Protein AF-A0A8T7CYP4-F1 (afdb_monomer_lite)

pLDDT: mean 80.21, std 16.95, range [40.69, 95.44]

Secondary structure (DSSP, 8-state):
---SSSGGGTTTTTS---------PPPPHHHHHHHHHHHHHHHH-HHHHHHHHHHHHHSPPPPPPPHHHHHHHHHSEEEEEEETTEEEEEEE---SS-S-PPP------TT---

Structure (mmCIF, N/CA/C/O backbone):
data_AF-A0A8T7CYP4-F1
#
_entry.id   AF-A0A8T7CYP4-F1
#
loop_
_atom_site.group_PDB
_atom_site.id
_atom_site.type_symbol
_atom_site.label_atom_id
_atom_site.label_alt_id
_atom_site.label_comp_id
_atom_site.label_asym_id
_atom_site.label_entity_id
_atom_site.label_seq_id
_atom_site.pdbx_PDB_ins_code
_atom_site.Cartn_x
_atom_site.Cartn_y
_atom_site.Cartn_z
_atom_site.occupancy
_atom_site.B_iso_or_equiv
_atom_site.auth_seq_id
_atom_site.auth_comp_id
_atom_site.auth_asym_id
_atom_site.auth_atom_id
_atom_site.pdbx_PDB_model_num
ATOM 1 N N . MET A 1 1 ? 17.017 -45.589 -26.716 1.00 44.66 1 MET A N 1
ATOM 2 C CA . MET A 1 1 ? 16.107 -46.061 -25.652 1.00 44.66 1 MET A CA 1
ATOM 3 C C . MET A 1 1 ? 16.180 -45.099 -24.471 1.00 44.66 1 MET A C 1
ATOM 5 O O . MET A 1 1 ? 17.183 -45.138 -23.767 1.00 44.66 1 MET A O 1
ATOM 9 N N . PRO A 1 2 ? 15.202 -44.195 -24.292 1.00 46.22 2 PRO A N 1
ATOM 10 C CA . PRO A 1 2 ? 15.156 -43.256 -23.178 1.00 46.22 2 PRO A CA 1
ATOM 11 C C . PRO A 1 2 ? 13.937 -43.558 -22.290 1.00 46.22 2 PRO A C 1
ATOM 13 O O . PRO A 1 2 ? 12.880 -42.976 -22.486 1.00 46.22 2 PRO A O 1
ATOM 16 N N . GLU A 1 3 ? 14.056 -44.494 -21.351 1.00 53.72 3 GLU A N 1
ATOM 17 C CA . GLU A 1 3 ? 12.934 -44.843 -20.452 1.00 53.72 3 GLU A CA 1
ATOM 18 C C . GLU A 1 3 ? 13.267 -44.689 -18.964 1.00 53.72 3 GLU A C 1
ATOM 20 O O . GLU A 1 3 ? 12.394 -44.819 -18.124 1.00 53.72 3 GLU A O 1
ATOM 25 N N . LYS A 1 4 ? 14.516 -44.354 -18.607 1.00 51.38 4 LYS A N 1
ATOM 26 C CA . LYS A 1 4 ? 14.969 -44.379 -17.203 1.00 51.38 4 LYS A CA 1
ATOM 27 C C . LYS A 1 4 ? 15.096 -43.013 -16.521 1.00 51.38 4 LYS A C 1
ATOM 29 O O . LYS A 1 4 ? 15.511 -42.941 -15.371 1.00 51.38 4 LYS A O 1
ATOM 34 N N . SER A 1 5 ? 14.777 -41.929 -17.224 1.00 49.78 5 SER A N 1
ATOM 35 C CA . SER A 1 5 ? 14.905 -40.550 -16.726 1.00 49.78 5 SER A CA 1
ATOM 36 C C . SER A 1 5 ? 13.586 -39.936 -16.242 1.00 49.78 5 SER A C 1
ATOM 38 O O . SER A 1 5 ? 13.626 -38.922 -15.552 1.00 49.78 5 SER A O 1
ATOM 40 N N . ALA A 1 6 ? 12.437 -40.542 -16.561 1.00 50.62 6 ALA A N 1
ATOM 41 C CA . ALA A 1 6 ? 11.126 -40.088 -16.086 1.00 50.62 6 ALA A CA 1
ATOM 42 C C . ALA A 1 6 ? 10.822 -40.573 -14.656 1.00 50.62 6 ALA A C 1
ATOM 44 O O . ALA A 1 6 ? 10.265 -39.821 -13.859 1.00 50.62 6 ALA A O 1
ATOM 45 N N . ASP A 1 7 ? 11.280 -41.775 -14.298 1.00 45.62 7 ASP A N 1
ATOM 46 C CA . ASP A 1 7 ? 11.003 -42.376 -12.987 1.00 45.62 7 ASP A CA 1
ATOM 47 C C . ASP A 1 7 ? 11.775 -41.696 -11.840 1.00 45.62 7 ASP A C 1
ATOM 49 O O . ASP A 1 7 ? 11.266 -41.575 -10.729 1.00 45.62 7 ASP A O 1
ATOM 53 N N . LEU A 1 8 ? 12.956 -41.128 -12.118 1.00 44.75 8 LEU A N 1
ATOM 54 C CA . LEU A 1 8 ? 13.766 -40.401 -11.125 1.00 44.75 8 LEU A CA 1
ATOM 55 C C . LEU A 1 8 ? 13.204 -39.017 -10.747 1.00 44.75 8 LEU A C 1
ATOM 57 O O . LEU A 1 8 ? 13.645 -38.415 -9.765 1.00 44.75 8 LEU A O 1
ATOM 61 N N . LEU A 1 9 ? 12.238 -38.494 -11.508 1.00 45.22 9 LEU A N 1
ATOM 62 C CA . LEU A 1 9 ? 11.592 -37.207 -11.224 1.00 45.22 9 LEU A CA 1
ATOM 63 C C . LEU A 1 9 ? 10.266 -37.353 -10.465 1.00 45.22 9 LEU A C 1
ATOM 65 O O . LEU A 1 9 ? 9.754 -36.354 -9.963 1.00 45.22 9 LEU A O 1
ATOM 69 N N . LEU A 1 10 ? 9.737 -38.574 -10.329 1.00 46.19 10 LEU A N 1
ATOM 70 C CA . LEU A 1 10 ? 8.522 -38.846 -9.553 1.00 46.19 10 LEU A CA 1
ATOM 71 C C . LEU A 1 10 ? 8.813 -39.302 -8.114 1.00 46.19 10 LEU A C 1
ATOM 73 O O . LEU A 1 10 ? 7.957 -39.141 -7.251 1.00 46.19 10 LEU A O 1
ATOM 77 N N . GLU A 1 11 ? 10.028 -39.773 -7.826 1.00 40.91 11 GLU A N 1
ATOM 78 C CA . GLU A 1 11 ? 10.433 -40.249 -6.491 1.00 40.91 11 GLU A CA 1
ATOM 79 C C . GLU A 1 11 ? 10.812 -39.113 -5.513 1.00 40.91 11 GLU A C 1
ATOM 81 O O . GLU A 1 11 ? 10.918 -39.318 -4.308 1.00 40.91 11 GLU A O 1
ATOM 86 N N . ASN A 1 12 ? 10.959 -37.875 -6.001 1.00 41.50 12 ASN A N 1
ATOM 87 C CA . ASN A 1 12 ? 11.379 -36.726 -5.185 1.00 41.50 12 ASN A CA 1
ATOM 88 C C . ASN A 1 12 ? 10.222 -35.833 -4.688 1.00 41.50 12 ASN A C 1
ATOM 90 O O . ASN A 1 12 ? 10.470 -34.814 -4.040 1.00 41.50 12 ASN A O 1
ATOM 94 N N . ASN A 1 13 ? 8.963 -36.199 -4.957 1.00 43.03 13 ASN A N 1
ATOM 95 C CA . ASN A 1 13 ? 7.787 -35.400 -4.577 1.00 43.03 13 ASN A CA 1
ATOM 96 C C . ASN A 1 13 ? 7.262 -35.650 -3.149 1.00 43.03 13 ASN A C 1
ATOM 98 O O . ASN A 1 13 ? 6.343 -34.955 -2.719 1.00 43.03 13 ASN A O 1
ATOM 102 N N . ASP A 1 14 ? 7.883 -36.555 -2.386 1.00 47.25 14 ASP A N 1
ATOM 103 C CA . ASP A 1 14 ? 7.493 -36.871 -1.000 1.00 47.25 14 ASP A CA 1
ATOM 104 C C . ASP A 1 14 ? 8.369 -36.196 0.074 1.00 47.25 14 ASP A C 1
ATOM 106 O O . ASP A 1 14 ? 8.245 -36.465 1.273 1.00 47.25 14 ASP A O 1
ATOM 110 N N . LEU A 1 15 ? 9.222 -35.239 -0.308 1.00 47.53 15 LEU A N 1
ATOM 111 C CA . LEU A 1 15 ? 9.950 -34.409 0.653 1.00 47.53 15 LEU A CA 1
ATOM 112 C C . LEU A 1 15 ? 9.095 -33.237 1.151 1.00 47.53 15 LEU A C 1
ATOM 114 O O . LEU A 1 15 ? 9.268 -32.078 0.784 1.00 47.53 15 LEU A O 1
ATOM 118 N N . GLY A 1 16 ? 8.246 -33.555 2.125 1.00 40.69 16 GLY A N 1
ATOM 119 C CA . GLY A 1 16 ? 8.090 -32.675 3.275 1.00 40.69 16 GLY A CA 1
ATOM 120 C C . GLY A 1 16 ? 6.925 -31.699 3.208 1.00 40.69 16 GLY A C 1
ATOM 121 O O . GLY A 1 16 ? 7.110 -30.480 3.236 1.00 40.69 16 GLY A O 1
ATOM 122 N N . LEU A 1 17 ? 5.717 -32.229 3.403 1.00 49.19 17 LEU A N 1
ATOM 123 C CA . LEU A 1 17 ? 4.719 -31.554 4.236 1.00 49.19 17 LEU A CA 1
ATOM 124 C C . LEU A 1 17 ? 5.241 -31.484 5.685 1.00 49.19 17 LEU A C 1
ATOM 126 O O . LEU A 1 17 ? 4.677 -32.067 6.609 1.00 49.19 17 LEU A O 1
ATOM 130 N N . ILE A 1 18 ? 6.348 -30.763 5.899 1.00 55.59 18 ILE A N 1
ATOM 131 C CA . ILE A 1 18 ? 6.778 -30.323 7.219 1.00 55.59 18 ILE A CA 1
ATOM 132 C C . ILE A 1 18 ? 5.687 -29.364 7.663 1.00 55.59 18 ILE A C 1
ATOM 134 O O . ILE A 1 18 ? 5.677 -28.184 7.295 1.00 55.59 18 ILE A O 1
ATOM 138 N N . GLY A 1 19 ? 4.730 -29.893 8.425 1.00 52.59 19 GLY A N 1
ATOM 139 C CA . GLY A 1 19 ? 3.775 -29.106 9.175 1.00 52.59 19 GLY A CA 1
ATOM 140 C C . GLY A 1 19 ? 4.572 -28.076 9.956 1.00 52.59 19 GLY A C 1
ATOM 141 O O . GLY A 1 19 ? 5.206 -28.396 10.960 1.00 52.59 19 GLY A O 1
ATOM 142 N N . ARG A 1 20 ? 4.615 -26.838 9.446 1.00 62.09 20 ARG A N 1
ATOM 143 C CA . ARG A 1 20 ? 5.270 -25.727 10.126 1.00 62.09 20 ARG A CA 1
ATOM 144 C C . ARG A 1 20 ? 4.550 -25.596 11.455 1.00 62.09 20 ARG A C 1
ATOM 146 O O . ARG A 1 20 ? 3.461 -25.026 11.503 1.00 62.09 20 ARG A O 1
ATOM 153 N N . ASN A 1 21 ? 5.149 -26.122 12.519 1.00 60.38 21 ASN A N 1
ATOM 154 C CA . ASN A 1 21 ? 4.718 -25.867 13.879 1.00 60.38 21 ASN A CA 1
ATOM 155 C C . ASN A 1 21 ? 4.939 -24.369 14.121 1.00 60.38 21 ASN A C 1
ATOM 157 O O . ASN A 1 21 ? 6.021 -23.922 14.507 1.00 60.38 21 ASN A O 1
ATOM 161 N N . ARG A 1 22 ? 3.942 -23.560 13.743 1.00 64.81 22 ARG A N 1
ATOM 162 C CA . ARG A 1 22 ? 3.971 -22.111 13.900 1.00 64.81 22 ARG A CA 1
ATOM 163 C C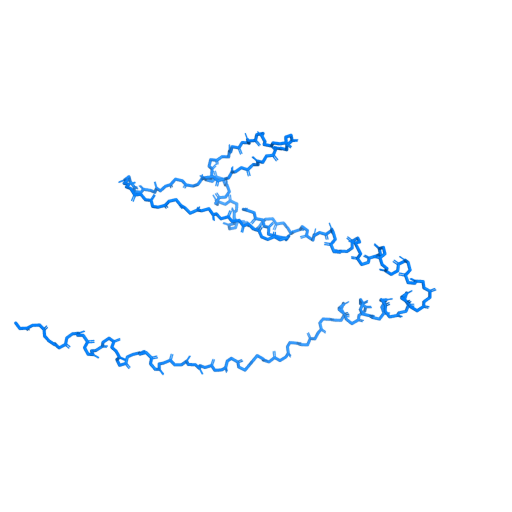 . ARG A 1 22 ? 3.887 -21.852 15.398 1.00 64.81 22 ARG A C 1
ATOM 165 O O . ARG A 1 22 ? 2.790 -21.752 15.942 1.00 64.81 22 ARG A O 1
ATOM 172 N N . LYS A 1 23 ? 5.043 -21.750 16.067 1.00 63.81 23 LYS A N 1
ATOM 173 C CA . LYS A 1 23 ? 5.131 -21.235 17.440 1.00 63.81 23 LYS A CA 1
ATOM 174 C C . LYS A 1 23 ? 4.261 -19.979 17.514 1.00 63.81 23 LYS A C 1
ATOM 176 O O . LYS A 1 23 ? 4.476 -19.047 16.733 1.00 63.81 23 LYS A O 1
ATOM 181 N N . LYS A 1 24 ? 3.256 -19.976 18.399 1.00 65.19 24 LYS A N 1
ATOM 182 C CA . LYS A 1 24 ? 2.387 -18.811 18.609 1.00 65.19 24 LYS A CA 1
ATOM 183 C C . LYS A 1 24 ? 3.288 -17.652 19.022 1.00 65.19 24 LYS A C 1
ATOM 185 O O . LYS A 1 24 ? 3.854 -17.666 20.111 1.00 65.19 24 LYS A O 1
ATOM 190 N N . ARG A 1 25 ? 3.486 -16.692 18.117 1.00 75.19 25 ARG A N 1
ATOM 191 C CA . ARG A 1 25 ? 4.253 -15.485 18.427 1.00 75.19 25 ARG A CA 1
ATOM 192 C C . ARG A 1 25 ? 3.493 -14.756 19.536 1.00 75.19 25 ARG A C 1
ATOM 194 O O . ARG A 1 25 ? 2.276 -14.612 19.394 1.00 75.19 25 ARG A O 1
ATOM 201 N N . PRO A 1 26 ? 4.154 -14.355 20.635 1.00 73.62 26 PRO A N 1
ATOM 202 C CA . PRO A 1 26 ? 3.478 -13.603 21.678 1.00 73.62 26 PRO A CA 1
ATOM 203 C C . PRO A 1 26 ? 2.863 -12.359 21.043 1.00 73.62 26 PRO A C 1
ATOM 205 O O . PRO A 1 26 ? 3.520 -11.665 20.264 1.00 73.62 26 PRO A O 1
ATOM 208 N N . GLU A 1 27 ? 1.585 -12.117 21.327 1.00 76.06 27 GLU A N 1
ATOM 209 C CA . GLU A 1 27 ? 0.911 -10.942 20.792 1.00 76.06 27 GLU A CA 1
ATOM 210 C C . GLU A 1 27 ? 1.619 -9.683 21.305 1.00 76.06 27 GLU A C 1
ATOM 212 O O . GLU A 1 27 ? 1.772 -9.532 22.525 1.00 76.06 27 GLU A O 1
ATOM 217 N N . PRO A 1 28 ? 2.040 -8.775 20.406 1.00 88.44 28 PRO A N 1
ATOM 218 C CA . PRO A 1 28 ? 2.602 -7.495 20.797 1.00 88.44 28 PRO A CA 1
ATOM 219 C C . PRO A 1 28 ? 1.686 -6.788 21.794 1.00 88.44 28 PRO A C 1
ATOM 221 O O . PRO A 1 28 ? 0.473 -6.718 21.589 1.00 88.44 28 PRO A O 1
ATOM 224 N N . PHE A 1 29 ? 2.265 -6.215 22.850 1.00 92.06 29 PHE A N 1
ATOM 225 C CA . PHE A 1 29 ? 1.528 -5.461 23.871 1.00 92.06 29 PHE A CA 1
ATOM 226 C C . PHE A 1 29 ? 0.577 -4.414 23.259 1.00 92.06 29 PHE A C 1
ATOM 228 O O . PHE A 1 29 ? -0.555 -4.255 23.711 1.00 92.06 29 PHE A O 1
ATOM 235 N N . MET A 1 30 ? 1.001 -3.785 22.159 1.00 90.50 30 MET A N 1
ATOM 236 C CA . MET A 1 30 ? 0.208 -2.821 21.392 1.00 90.50 30 MET A CA 1
ATOM 237 C C . MET A 1 30 ? -1.137 -3.380 20.903 1.00 90.50 30 MET A C 1
ATOM 239 O O . MET A 1 30 ? -2.136 -2.668 20.945 1.00 90.50 30 MET A O 1
ATOM 243 N N . LEU A 1 31 ? -1.199 -4.648 20.477 1.00 91.25 31 LEU A N 1
ATOM 244 C CA . LEU A 1 31 ? -2.455 -5.264 20.029 1.00 91.25 31 LEU A CA 1
ATOM 245 C C . LEU A 1 31 ? -3.413 -5.488 21.199 1.00 91.25 31 LEU A C 1
ATOM 247 O O . LEU A 1 31 ? -4.610 -5.240 21.069 1.00 91.25 31 LEU A O 1
ATOM 251 N N . LYS A 1 32 ? -2.890 -5.889 22.363 1.00 92.75 32 LYS A N 1
ATOM 252 C CA . LYS A 1 32 ? -3.697 -6.041 23.581 1.00 92.75 32 LYS A CA 1
ATOM 253 C C . LYS A 1 32 ? -4.259 -4.700 24.046 1.00 92.75 32 LYS A C 1
ATOM 255 O O . LYS A 1 32 ? -5.437 -4.622 24.391 1.00 92.75 32 LYS A O 1
ATOM 260 N N . ALA A 1 33 ? -3.441 -3.647 24.014 1.00 94.00 33 ALA A N 1
ATOM 261 C CA . ALA A 1 33 ? -3.885 -2.291 24.321 1.00 94.00 33 ALA A CA 1
ATOM 262 C C . ALA A 1 33 ? -4.997 -1.847 23.358 1.00 94.00 33 ALA A C 1
ATOM 264 O O . ALA A 1 33 ? -6.064 -1.446 23.815 1.00 94.00 33 ALA A O 1
ATOM 265 N N . LEU A 1 34 ? -4.8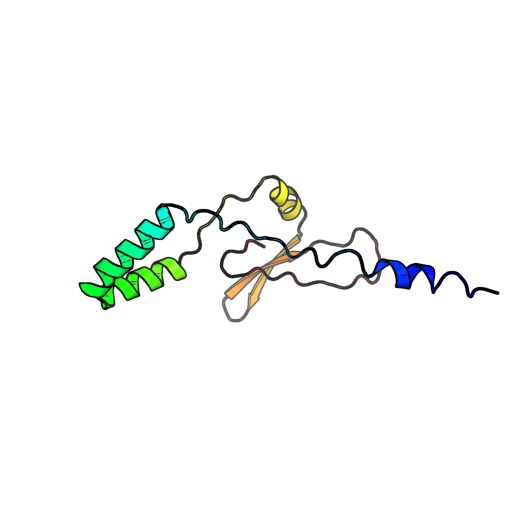00 -2.030 22.047 1.00 93.50 34 LEU A N 1
ATOM 266 C CA . LEU A 1 34 ? -5.795 -1.708 21.021 1.00 93.50 34 LEU A CA 1
ATOM 267 C C . LEU A 1 34 ? -7.135 -2.413 21.278 1.00 93.50 34 LEU A C 1
ATOM 269 O O . LEU A 1 34 ? -8.187 -1.773 21.274 1.00 93.50 34 LEU A O 1
ATOM 273 N N . GLN A 1 35 ? -7.105 -3.720 21.558 1.00 93.19 35 GLN A N 1
ATOM 274 C CA . GLN A 1 35 ? -8.307 -4.494 21.877 1.00 93.19 35 GLN A CA 1
ATOM 275 C C . GLN A 1 35 ? -9.024 -3.945 23.118 1.00 93.19 35 GLN A C 1
ATOM 277 O O . GLN A 1 35 ? -10.244 -3.782 23.098 1.00 93.19 35 GLN A O 1
ATOM 282 N N . LYS A 1 36 ? -8.287 -3.623 24.191 1.00 94.88 36 LYS A N 1
ATOM 283 C CA . LYS A 1 36 ? -8.868 -3.050 25.415 1.00 94.88 36 LYS A CA 1
ATOM 284 C C . LYS A 1 36 ? -9.478 -1.674 25.173 1.00 94.88 36 LYS A C 1
ATOM 286 O O . LYS A 1 36 ? -10.568 -1.410 25.677 1.00 94.88 36 LYS A O 1
ATOM 291 N N . THR A 1 37 ? -8.836 -0.839 24.359 1.00 93.50 37 THR A N 1
ATOM 292 C CA . THR A 1 37 ? -9.387 0.456 23.952 1.00 93.50 37 THR A CA 1
ATOM 293 C C . THR A 1 37 ? -10.720 0.280 23.232 1.00 93.50 37 THR A C 1
ATOM 295 O O . THR A 1 37 ? -11.699 0.902 23.633 1.00 93.50 37 THR A O 1
ATOM 298 N N . PHE A 1 38 ? -10.811 -0.604 22.234 1.00 95.25 38 PHE A N 1
ATOM 299 C CA . PHE A 1 38 ? -12.077 -0.840 21.532 1.00 95.25 38 PHE A CA 1
ATOM 300 C C . PHE A 1 38 ? -13.153 -1.471 22.426 1.00 95.25 38 PHE A C 1
ATOM 302 O O . PHE A 1 38 ? -14.321 -1.113 22.296 1.00 95.25 38 PHE A O 1
ATOM 309 N N . GLN A 1 39 ? -12.786 -2.343 23.372 1.00 93.62 39 GLN A N 1
ATOM 310 C CA . GLN A 1 39 ? -13.729 -2.889 24.358 1.00 93.62 39 GLN A CA 1
ATOM 311 C C . GLN A 1 39 ? -14.310 -1.799 25.268 1.00 93.62 39 GLN A C 1
ATOM 313 O O . GLN A 1 39 ? -15.507 -1.812 25.547 1.00 93.62 39 GLN A O 1
ATOM 318 N N . LEU A 1 40 ? -13.482 -0.861 25.735 1.00 95.44 40 LEU A N 1
ATOM 319 C CA . LEU A 1 40 ? -13.927 0.219 26.614 1.00 95.44 40 LEU A CA 1
ATOM 320 C C . LEU A 1 40 ? -14.730 1.273 25.841 1.00 95.44 40 LEU A C 1
ATOM 322 O O . LEU A 1 40 ? -15.852 1.598 26.221 1.00 95.44 40 LEU A O 1
ATOM 326 N N . VAL A 1 41 ? -14.188 1.762 24.724 1.00 93.44 41 VAL A N 1
ATOM 327 C CA . VAL A 1 41 ? -14.834 2.794 23.902 1.00 93.44 41 VAL A CA 1
ATOM 328 C C . VAL A 1 41 ? -16.123 2.265 23.285 1.00 93.44 41 VAL A C 1
ATOM 330 O O . VAL A 1 41 ? -17.122 2.969 23.310 1.00 93.44 41 VAL A O 1
ATOM 333 N N . GLY A 1 42 ? -16.149 1.018 22.809 1.00 94.25 42 GLY A N 1
ATOM 334 C CA . GLY A 1 42 ? -17.354 0.406 22.248 1.00 94.25 42 GLY A CA 1
ATOM 335 C C . GLY A 1 42 ? -18.491 0.257 23.260 1.00 94.25 42 GLY A C 1
ATOM 336 O O . GLY A 1 42 ? -19.650 0.361 22.875 1.00 94.25 42 GLY A O 1
ATOM 337 N N . ARG A 1 43 ? -18.178 0.075 24.553 1.00 93.44 43 ARG A N 1
ATOM 338 C CA . ARG A 1 43 ? -19.184 0.033 25.629 1.00 93.44 43 ARG A CA 1
ATOM 339 C C . ARG A 1 43 ? -19.734 1.412 25.988 1.00 93.44 43 ARG A C 1
ATOM 341 O O . ARG A 1 43 ? -20.906 1.513 26.318 1.00 93.44 43 ARG A O 1
ATOM 348 N N . ILE A 1 44 ? -18.900 2.451 25.938 1.00 95.19 44 ILE A N 1
ATOM 349 C CA . ILE A 1 44 ? -19.301 3.824 26.288 1.00 95.19 44 ILE A CA 1
ATOM 350 C C . ILE A 1 44 ? -20.004 4.505 25.107 1.00 95.19 44 ILE A C 1
ATOM 352 O O . ILE A 1 44 ? -21.019 5.172 25.275 1.00 95.19 44 ILE A O 1
ATOM 356 N N . SER A 1 45 ? -19.453 4.357 23.903 1.00 95.44 45 SER A N 1
ATOM 357 C CA . SER A 1 45 ? -19.931 5.001 22.683 1.00 95.44 45 SER A CA 1
ATOM 358 C C . SER A 1 45 ? -19.626 4.133 21.452 1.00 95.44 45 SER A C 1
ATOM 360 O O . SER A 1 45 ? -18.533 4.210 20.873 1.00 95.44 45 SER A O 1
ATOM 362 N N . PRO A 1 46 ? -20.603 3.331 20.993 1.00 92.38 46 PRO A N 1
ATOM 363 C CA . PRO A 1 46 ? -20.461 2.527 19.780 1.00 92.38 46 PRO A CA 1
ATOM 364 C C . PRO A 1 46 ? -20.162 3.369 18.531 1.00 92.38 46 PRO A C 1
ATOM 366 O O . PRO A 1 46 ? -19.380 2.958 17.675 1.00 92.38 46 PRO A O 1
ATOM 369 N N . SER A 1 47 ? -20.736 4.575 18.439 1.00 94.69 47 SER A N 1
ATOM 370 C CA . SER A 1 47 ? -20.515 5.488 17.312 1.00 94.69 47 SER A CA 1
ATOM 371 C C . SER A 1 47 ? -19.065 5.974 17.239 1.00 94.69 47 SER A C 1
ATOM 373 O O . SER A 1 47 ? -18.471 5.991 16.157 1.00 94.69 47 SER A O 1
ATOM 375 N N . LEU A 1 48 ? -18.457 6.308 18.384 1.00 93.06 48 LEU A N 1
ATOM 376 C CA . LEU A 1 48 ? -17.053 6.706 18.441 1.00 93.06 48 LEU A CA 1
ATOM 377 C C . LEU A 1 48 ? -16.127 5.535 18.102 1.00 93.06 48 LEU A C 1
ATOM 379 O O . LEU A 1 48 ? -15.187 5.710 17.324 1.00 93.06 48 LEU A O 1
ATOM 383 N N . ALA A 1 49 ? -16.413 4.339 18.624 1.00 94.38 49 ALA A N 1
ATOM 384 C CA . ALA A 1 49 ? -15.664 3.132 18.282 1.00 94.38 49 ALA A CA 1
ATOM 385 C C . ALA A 1 49 ? -15.706 2.853 16.770 1.00 94.38 49 ALA A C 1
ATOM 387 O O . ALA A 1 49 ? -14.661 2.616 16.166 1.00 94.38 49 ALA A O 1
ATOM 388 N N . GLY A 1 50 ? -16.880 2.968 16.141 1.00 94.19 50 GLY A N 1
ATOM 389 C CA . GLY A 1 50 ? -17.033 2.816 14.693 1.00 94.19 50 GLY A CA 1
ATOM 390 C C . GLY A 1 50 ? -16.210 3.833 13.902 1.00 94.19 50 GLY A C 1
ATOM 391 O O . GLY A 1 50 ? -15.471 3.460 12.993 1.00 94.19 50 GLY A O 1
ATOM 392 N N . ARG A 1 51 ? -16.249 5.114 14.290 1.00 95.06 51 ARG A N 1
ATOM 393 C CA . ARG A 1 51 ? -15.467 6.172 13.629 1.00 95.06 51 ARG A CA 1
ATOM 394 C C . ARG A 1 51 ? -13.956 5.960 13.776 1.00 95.06 51 ARG A C 1
ATOM 396 O O . ARG A 1 51 ? -13.211 6.217 12.830 1.00 95.06 51 ARG A O 1
ATOM 403 N N . LEU A 1 52 ? -13.500 5.474 14.932 1.00 94.00 52 LEU A N 1
ATOM 404 C CA . LEU A 1 52 ? -12.095 5.128 15.163 1.00 94.00 52 LEU A CA 1
ATOM 405 C C . LEU A 1 52 ? -11.658 3.918 14.334 1.00 94.00 52 LEU A C 1
ATOM 407 O O . LEU A 1 52 ? -10.609 3.978 13.697 1.00 94.00 52 LEU A O 1
ATOM 411 N N . ALA A 1 53 ? -12.464 2.855 14.302 1.00 94.06 53 ALA A N 1
ATOM 412 C CA 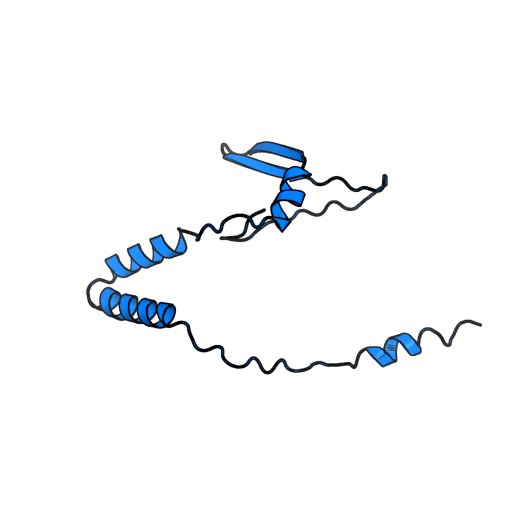. ALA A 1 53 ? -12.193 1.672 13.490 1.00 94.06 53 ALA A CA 1
ATOM 413 C C . ALA A 1 53 ? -12.125 2.030 12.001 1.00 94.06 53 ALA A C 1
ATOM 415 O O . ALA A 1 53 ? -11.167 1.664 11.325 1.00 94.06 53 ALA A O 1
ATOM 416 N N . TYR A 1 54 ? -13.086 2.822 11.519 1.00 94.62 54 TYR A N 1
ATOM 417 C CA . TYR A 1 54 ? -13.123 3.313 10.145 1.00 94.62 54 TYR A CA 1
ATOM 418 C C . TYR A 1 54 ? -11.872 4.121 9.796 1.00 94.62 54 TYR A C 1
ATOM 420 O O . TYR A 1 54 ? -11.222 3.857 8.788 1.00 94.62 54 TYR A O 1
ATOM 428 N N . LYS A 1 55 ? -11.480 5.066 10.660 1.00 93.81 55 LYS A N 1
ATOM 429 C 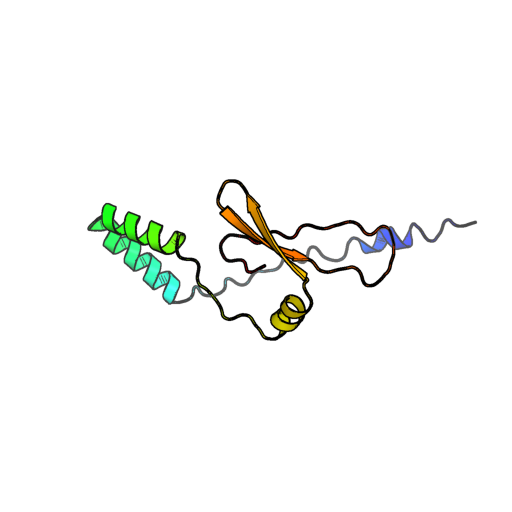CA . LYS A 1 55 ? -10.266 5.864 10.456 1.00 93.81 55 LYS A CA 1
ATOM 430 C C . LYS A 1 55 ? -9.011 4.991 10.431 1.00 93.81 55 LYS A C 1
ATOM 432 O O . LYS A 1 55 ? -8.171 5.188 9.561 1.00 93.81 55 LYS A O 1
ATOM 437 N N . LEU A 1 56 ? -8.876 4.046 11.364 1.00 91.44 56 LEU A N 1
ATOM 438 C CA . LEU A 1 56 ? -7.719 3.151 11.437 1.00 91.44 56 LEU A CA 1
ATOM 439 C C . LEU A 1 56 ? -7.621 2.256 10.196 1.00 91.44 56 LEU A C 1
ATOM 441 O O . LEU A 1 56 ? -6.543 2.113 9.632 1.00 91.44 56 LEU A O 1
ATOM 445 N N . TRP A 1 57 ? -8.749 1.700 9.753 1.00 89.88 57 TRP A N 1
ATOM 446 C CA . TRP A 1 57 ? -8.823 0.877 8.550 1.00 89.88 57 TRP A CA 1
ATOM 447 C C . TRP A 1 57 ? -8.454 1.672 7.294 1.00 89.88 57 TRP A C 1
ATOM 449 O O . TRP A 1 57 ? -7.662 1.209 6.475 1.00 89.88 57 TRP A O 1
ATOM 459 N N . LEU A 1 58 ? -8.970 2.901 7.182 1.00 90.81 58 LEU A N 1
ATOM 460 C CA . LEU A 1 58 ? -8.742 3.774 6.032 1.00 90.81 58 LEU A CA 1
ATOM 461 C C . LEU A 1 58 ? -7.400 4.509 6.013 1.00 90.81 58 LEU A C 1
ATOM 463 O O . LEU A 1 58 ? -7.089 5.177 5.030 1.00 90.81 58 LEU A O 1
ATOM 467 N N . THR A 1 59 ? -6.598 4.387 7.069 1.00 88.69 59 THR A N 1
ATOM 468 C CA . THR A 1 59 ? -5.295 5.052 7.167 1.00 88.69 59 THR A CA 1
ATOM 469 C C . THR A 1 59 ? -4.184 4.002 7.147 1.00 88.69 59 THR A C 1
ATOM 471 O O . THR A 1 59 ? -3.693 3.611 8.209 1.00 88.69 59 THR A O 1
ATOM 474 N N . PRO A 1 60 ? -3.771 3.516 5.960 1.00 83.75 60 PRO A N 1
ATOM 475 C CA . PRO A 1 60 ? -2.666 2.577 5.864 1.00 83.75 60 PRO A CA 1
ATOM 476 C C . PRO A 1 60 ? -1.376 3.225 6.377 1.00 83.75 60 PRO A C 1
ATOM 478 O O . PRO A 1 60 ? -1.051 4.373 6.063 1.00 83.75 60 PRO A O 1
ATOM 481 N N . THR A 1 61 ? -0.618 2.478 7.175 1.00 82.25 61 THR A N 1
ATOM 482 C CA . THR A 1 61 ? 0.697 2.899 7.653 1.00 82.25 61 THR A CA 1
ATOM 483 C C . THR A 1 61 ? 1.670 2.988 6.483 1.00 82.25 61 THR A C 1
ATOM 485 O O . THR A 1 61 ? 1.912 2.003 5.786 1.00 82.25 61 THR A O 1
ATOM 488 N N . ARG A 1 62 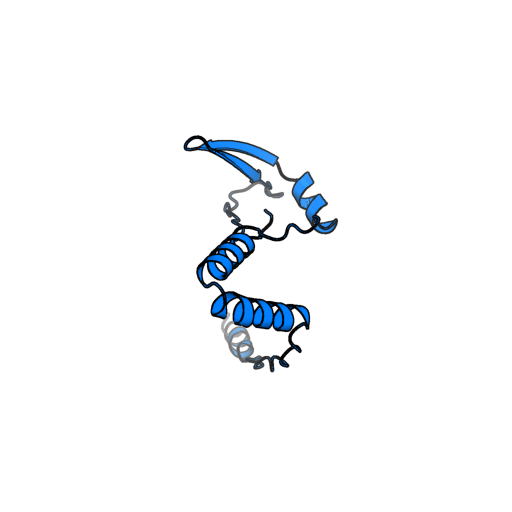? 2.259 4.169 6.280 1.00 78.81 62 ARG A N 1
ATOM 489 C CA . ARG A 1 62 ? 3.309 4.378 5.279 1.00 78.81 62 ARG A CA 1
ATOM 490 C C . ARG A 1 62 ? 4.671 4.079 5.895 1.00 78.81 62 ARG A C 1
ATOM 492 O O . ARG A 1 62 ? 5.084 4.743 6.843 1.00 78.81 62 ARG A O 1
ATOM 499 N N . PHE A 1 63 ? 5.365 3.089 5.349 1.00 80.19 63 PHE A N 1
ATOM 500 C CA . PHE A 1 63 ? 6.758 2.805 5.686 1.00 80.19 63 PHE A CA 1
ATOM 501 C C . PHE A 1 63 ? 7.684 3.519 4.701 1.00 80.19 63 PHE A C 1
ATOM 503 O O . PHE A 1 63 ? 7.316 3.727 3.546 1.00 80.19 63 PHE A O 1
ATOM 510 N N . LYS A 1 64 ? 8.883 3.902 5.153 1.00 81.31 64 LYS A N 1
ATOM 511 C CA . LYS A 1 64 ? 9.914 4.427 4.249 1.00 81.31 64 LYS A CA 1
ATOM 512 C C . LYS A 1 64 ? 10.319 3.333 3.263 1.00 81.31 64 LYS A C 1
ATOM 514 O O . LYS A 1 64 ? 10.509 2.189 3.678 1.00 81.31 64 LYS A O 1
ATOM 519 N N . THR A 1 65 ? 10.473 3.696 1.993 1.00 80.56 65 THR A N 1
ATOM 520 C CA . THR A 1 65 ? 10.971 2.781 0.965 1.00 80.56 65 THR A CA 1
ATOM 521 C C . THR A 1 65 ? 12.378 2.310 1.348 1.00 80.56 65 THR A C 1
ATOM 523 O O . THR A 1 65 ? 13.244 3.153 1.601 1.00 80.56 65 THR A O 1
ATOM 526 N N . PRO A 1 66 ? 12.622 0.995 1.458 1.00 83.69 66 PRO A N 1
ATOM 527 C CA . PRO A 1 66 ? 13.952 0.473 1.727 1.00 83.69 66 PRO A CA 1
ATOM 528 C C . PRO A 1 66 ? 14.879 0.723 0.533 1.00 83.69 66 PRO A C 1
ATOM 530 O O . PRO A 1 66 ? 14.448 0.754 -0.618 1.00 83.69 66 PRO A O 1
ATOM 533 N N . ILE A 1 67 ? 16.179 0.841 0.809 1.00 83.25 67 ILE A N 1
ATOM 534 C CA . ILE A 1 67 ? 17.211 1.128 -0.204 1.00 83.25 67 ILE A CA 1
ATOM 535 C C . ILE A 1 67 ? 17.192 0.086 -1.335 1.00 83.25 67 ILE A C 1
ATOM 537 O O . ILE A 1 67 ? 17.377 0.430 -2.499 1.00 83.25 67 ILE A O 1
ATOM 541 N N . SER A 1 68 ? 16.904 -1.179 -1.008 1.00 83.44 68 SER A N 1
ATOM 542 C CA . SER A 1 68 ? 16.813 -2.274 -1.980 1.00 83.44 68 SER A CA 1
ATOM 543 C C . SER A 1 68 ? 15.743 -2.055 -3.052 1.00 83.44 68 SER A C 1
ATOM 545 O O . SER A 1 68 ? 15.931 -2.465 -4.190 1.00 83.44 68 SER A O 1
ATOM 547 N N . GLU A 1 69 ? 14.631 -1.404 -2.711 1.00 84.44 69 GLU A N 1
ATOM 548 C CA . GLU A 1 69 ? 13.535 -1.132 -3.654 1.00 84.44 69 GLU A CA 1
ATOM 549 C C . GLU A 1 69 ? 13.792 0.121 -4.486 1.00 84.44 69 GLU A C 1
ATOM 551 O O . GLU A 1 69 ? 13.272 0.265 -5.588 1.00 84.44 69 GLU A O 1
ATOM 556 N N . GLN A 1 70 ? 14.646 1.014 -3.994 1.00 85.56 70 GLN A N 1
ATOM 557 C CA . GLN A 1 70 ? 14.948 2.268 -4.665 1.00 85.56 70 GLN A CA 1
ATOM 558 C C . GLN A 1 70 ? 15.667 2.039 -6.001 1.00 85.56 70 GLN A C 1
ATOM 560 O O . GLN A 1 70 ? 15.409 2.757 -6.961 1.00 85.56 70 GLN A O 1
ATOM 565 N N . MET A 1 71 ? 16.509 1.001 -6.093 1.00 86.81 71 MET A N 1
ATOM 566 C CA . MET A 1 71 ? 17.150 0.620 -7.358 1.00 86.81 71 MET A CA 1
ATOM 567 C C . MET A 1 71 ? 16.129 0.185 -8.412 1.00 86.81 71 MET A C 1
ATOM 569 O O . MET A 1 71 ? 16.245 0.592 -9.564 1.00 86.81 71 MET A O 1
ATOM 573 N N . ALA A 1 72 ? 15.125 -0.604 -8.016 1.00 86.69 72 ALA A N 1
ATOM 574 C CA . ALA A 1 72 ? 14.063 -1.045 -8.916 1.00 86.69 72 ALA A CA 1
ATOM 575 C C . ALA A 1 72 ? 13.165 0.125 -9.343 1.00 86.69 72 ALA A C 1
ATOM 577 O O . ALA A 1 72 ? 12.848 0.254 -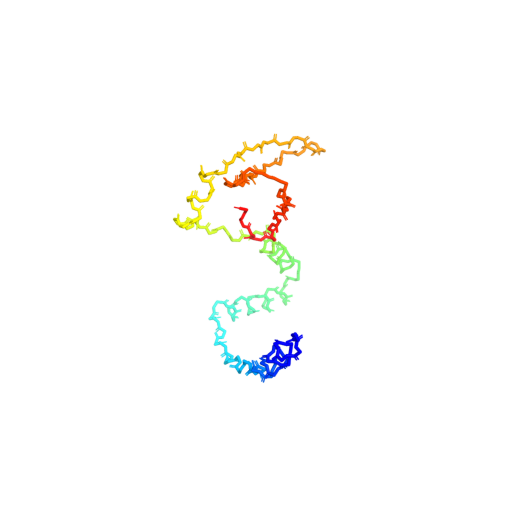10.519 1.00 86.69 72 ALA A O 1
ATOM 578 N N . LEU A 1 73 ? 12.804 1.021 -8.422 1.00 86.94 73 LEU A N 1
ATOM 579 C CA . LEU A 1 73 ? 12.009 2.205 -8.763 1.00 86.94 73 LEU A CA 1
ATOM 580 C C . LEU A 1 73 ? 12.737 3.134 -9.740 1.00 86.94 73 LEU A C 1
ATOM 582 O O . LEU A 1 73 ? 12.124 3.646 -10.669 1.00 86.94 73 LEU A O 1
ATOM 586 N N . ASN A 1 74 ? 14.045 3.327 -9.558 1.00 88.00 74 ASN A N 1
ATOM 587 C CA . ASN A 1 74 ? 14.841 4.203 -10.419 1.00 88.00 74 ASN A CA 1
ATOM 588 C C . ASN A 1 74 ? 15.082 3.623 -11.822 1.00 88.00 74 ASN A C 1
ATOM 590 O O . ASN A 1 74 ? 15.390 4.381 -12.737 1.00 88.00 74 ASN A O 1
ATOM 594 N N . SER A 1 75 ? 14.991 2.300 -11.994 1.00 90.12 75 SER A N 1
ATOM 595 C CA . SER A 1 75 ? 15.132 1.649 -13.302 1.00 90.12 75 SER A CA 1
ATOM 596 C C . SER A 1 75 ? 13.815 1.524 -14.068 1.00 90.12 75 SER A C 1
ATOM 598 O O . SER A 1 75 ? 13.826 1.106 -15.226 1.00 90.12 75 SER A O 1
ATOM 600 N N . ALA A 1 76 ? 12.688 1.867 -13.441 1.00 92.19 76 ALA A N 1
ATOM 601 C CA . ALA A 1 76 ? 11.381 1.826 -14.073 1.00 92.19 76 ALA A CA 1
ATOM 602 C C . ALA A 1 76 ? 11.178 3.014 -15.022 1.00 92.19 76 ALA A C 1
ATOM 604 O O . ALA A 1 76 ? 11.553 4.149 -14.726 1.00 92.19 76 ALA A O 1
ATOM 605 N N . VAL A 1 77 ? 10.484 2.765 -16.130 1.00 91.38 77 VAL A N 1
ATOM 606 C CA . VAL A 1 77 ? 9.849 3.823 -16.918 1.00 91.38 77 VAL A CA 1
ATOM 607 C C . VAL A 1 77 ? 8.538 4.188 -16.226 1.00 91.38 77 VAL A C 1
ATOM 609 O O . VAL A 1 77 ? 7.696 3.316 -16.003 1.00 91.38 77 VAL A O 1
ATOM 612 N N . ILE A 1 78 ? 8.391 5.461 -15.855 1.00 92.69 78 ILE A N 1
ATOM 613 C CA . ILE A 1 78 ? 7.239 5.971 -15.105 1.00 92.69 78 ILE A CA 1
ATOM 614 C C . ILE A 1 78 ? 6.323 6.729 -16.059 1.00 92.69 78 ILE A C 1
ATOM 616 O O . ILE A 1 78 ? 6.732 7.729 -16.649 1.00 92.69 78 ILE A O 1
ATOM 620 N N . GLU A 1 79 ? 5.073 6.292 -16.158 1.00 93.44 79 GLU A N 1
ATOM 621 C CA . GLU A 1 79 ? 4.045 6.961 -16.953 1.00 93.44 79 GLU A CA 1
ATOM 622 C C . GLU A 1 79 ? 2.828 7.299 -16.091 1.00 93.44 79 GLU A C 1
ATOM 624 O O . GLU A 1 79 ? 2.544 6.644 -15.089 1.00 93.44 79 GLU A O 1
ATOM 629 N N . SER A 1 80 ? 2.115 8.364 -16.460 1.00 93.44 80 SER A N 1
ATOM 630 C CA . SER A 1 80 ? 0.870 8.767 -15.806 1.00 93.44 80 SER A CA 1
ATOM 631 C C . SER A 1 80 ? -0.269 8.713 -16.811 1.00 93.44 80 SER A C 1
ATOM 633 O O . SER A 1 80 ? -0.201 9.334 -17.872 1.00 93.44 80 SER A O 1
ATOM 635 N N . HIS A 1 81 ? -1.325 7.985 -16.467 1.00 92.94 81 HIS A N 1
ATOM 636 C CA . HIS A 1 81 ? -2.505 7.810 -17.301 1.00 92.94 81 HIS A CA 1
ATOM 637 C C . HIS A 1 81 ? -3.727 8.439 -16.634 1.00 92.94 81 HIS A C 1
ATOM 639 O O . HIS A 1 81 ? -4.009 8.196 -15.461 1.00 92.94 81 HIS A O 1
ATOM 645 N N . ARG A 1 82 ? -4.491 9.215 -17.405 1.00 95.38 82 ARG A N 1
ATOM 646 C CA . ARG A 1 82 ? -5.766 9.806 -16.989 1.00 95.38 82 ARG A CA 1
ATOM 647 C C . ARG A 1 82 ? -6.904 8.844 -17.339 1.00 95.38 82 ARG A C 1
ATOM 649 O O . ARG A 1 82 ? -7.220 8.680 -18.513 1.00 95.38 82 ARG A O 1
ATOM 656 N N . ILE A 1 83 ? -7.528 8.209 -16.347 1.00 94.56 83 ILE A N 1
ATOM 657 C CA . ILE A 1 83 ? -8.629 7.248 -16.543 1.00 94.56 83 ILE A CA 1
ATOM 658 C C . ILE A 1 83 ? -9.787 7.613 -15.613 1.00 94.56 83 ILE A C 1
ATOM 660 O O . ILE A 1 83 ? -9.607 7.661 -14.399 1.00 94.56 83 ILE A O 1
ATOM 664 N N . ASN A 1 84 ? -10.987 7.839 -16.164 1.00 94.12 84 ASN A N 1
ATOM 665 C CA . ASN A 1 84 ? -12.194 8.205 -15.398 1.00 94.12 84 ASN A CA 1
ATOM 666 C C . ASN A 1 84 ? -11.945 9.339 -14.393 1.00 94.12 84 ASN A C 1
ATOM 668 O O . ASN A 1 84 ? -12.272 9.229 -13.210 1.00 94.12 84 ASN A O 1
ATOM 672 N N . ASP A 1 85 ? -11.284 10.392 -14.862 1.00 93.81 85 ASP A N 1
ATOM 673 C CA . ASP A 1 85 ? -10.891 11.545 -14.060 1.00 93.81 85 ASP A CA 1
ATOM 674 C C . ASP A 1 85 ? -9.961 11.269 -12.868 1.00 93.81 85 ASP A C 1
ATOM 676 O O . ASP A 1 85 ? -9.858 12.075 -11.935 1.00 93.81 85 ASP A O 1
ATOM 680 N N . LYS A 1 86 ? -9.213 10.167 -12.923 1.00 92.50 86 LYS A N 1
ATOM 681 C CA . LYS A 1 86 ? -8.173 9.822 -11.955 1.00 92.50 86 LYS A CA 1
ATOM 682 C C . LYS A 1 86 ? -6.831 9.684 -12.655 1.00 92.50 86 LYS A C 1
ATOM 684 O O . LYS A 1 86 ? -6.761 9.140 -13.755 1.00 92.50 86 LYS A O 1
ATOM 689 N N . ASP A 1 87 ? -5.785 10.149 -11.987 1.00 94.19 87 ASP A N 1
ATOM 690 C CA . ASP A 1 87 ? -4.412 9.976 -12.451 1.00 94.19 87 ASP A CA 1
ATOM 691 C C . ASP A 1 87 ? -3.865 8.677 -11.860 1.00 94.19 87 ASP A C 1
ATOM 693 O O . ASP A 1 87 ? -3.912 8.462 -10.645 1.00 94.19 87 ASP A O 1
ATOM 697 N N . ILE A 1 88 ? -3.397 7.790 -12.730 1.00 91.88 88 ILE A N 1
ATOM 698 C CA . ILE A 1 88 ? -2.857 6.481 -12.378 1.00 91.88 88 ILE A CA 1
ATOM 699 C C . ILE A 1 88 ? -1.424 6.421 -12.884 1.00 91.88 88 ILE A C 1
ATOM 701 O O . ILE A 1 88 ? -1.184 6.457 -14.088 1.00 91.88 88 ILE A O 1
ATOM 705 N N . THR A 1 89 ? -0.478 6.313 -11.956 1.00 92.56 89 THR A N 1
ATOM 706 C CA . THR A 1 89 ? 0.939 6.127 -12.275 1.00 92.56 89 THR A CA 1
ATOM 707 C C . THR A 1 89 ? 1.257 4.646 -12.446 1.00 92.56 89 THR A C 1
ATOM 709 O O . THR A 1 89 ? 0.903 3.831 -11.592 1.00 92.56 89 THR A O 1
ATOM 712 N N . THR A 1 90 ? 1.943 4.309 -13.530 1.00 92.69 90 THR A N 1
ATOM 713 C CA . THR A 1 90 ? 2.437 2.966 -13.846 1.00 92.69 90 THR A CA 1
ATOM 714 C C . THR A 1 90 ? 3.962 2.960 -13.837 1.00 92.69 90 THR A C 1
ATOM 716 O O . THR A 1 90 ? 4.611 3.960 -14.145 1.00 92.69 90 THR A O 1
ATOM 719 N N . PHE A 1 91 ? 4.528 1.819 -13.449 1.00 92.75 91 PHE A N 1
ATOM 720 C CA . PHE A 1 91 ? 5.964 1.569 -13.434 1.00 92.75 91 PHE A CA 1
ATOM 721 C C . PHE A 1 91 ? 6.228 0.361 -14.323 1.00 92.75 91 PHE A C 1
ATOM 723 O O . PHE A 1 91 ? 5.709 -0.726 -14.062 1.00 92.75 91 PHE A O 1
ATOM 730 N N . THR A 1 92 ? 7.008 0.560 -15.381 1.00 92.25 92 THR A N 1
ATOM 731 C CA . THR A 1 92 ? 7.281 -0.478 -16.375 1.00 92.25 92 THR A CA 1
ATOM 732 C C . THR A 1 92 ? 8.761 -0.821 -16.377 1.00 92.25 92 THR A C 1
ATOM 734 O O . THR A 1 92 ? 9.613 0.052 -16.543 1.00 92.25 92 THR A O 1
ATOM 737 N N . TRP A 1 93 ? 9.067 -2.110 -16.245 1.00 91.00 93 TRP A N 1
ATOM 738 C CA . TRP A 1 93 ? 10.417 -2.645 -16.390 1.00 91.00 93 TRP A CA 1
ATOM 739 C C . TRP A 1 93 ? 10.519 -3.408 -17.701 1.00 91.00 93 TRP A C 1
ATOM 741 O O . TRP A 1 93 ? 9.742 -4.329 -17.952 1.00 91.00 93 TRP A O 1
ATOM 751 N N . GLN A 1 94 ? 11.470 -3.013 -18.544 1.00 85.50 94 GLN A N 1
ATOM 752 C CA . GLN A 1 94 ? 11.677 -3.662 -19.832 1.00 85.50 94 GLN A CA 1
ATOM 753 C C . GLN A 1 94 ? 12.529 -4.933 -19.680 1.00 85.50 94 GLN A C 1
ATOM 755 O O . GLN A 1 94 ? 13.471 -4.948 -18.879 1.00 85.50 94 GLN A O 1
ATOM 760 N N . PRO A 1 95 ? 12.235 -5.999 -20.445 1.00 81.56 95 PRO A N 1
ATOM 761 C CA . PRO A 1 95 ? 13.059 -7.199 -20.456 1.00 81.56 95 PRO A CA 1
ATOM 762 C C . PRO A 1 95 ? 14.461 -6.893 -20.990 1.00 81.56 95 PRO A C 1
ATOM 764 O O . PRO A 1 95 ? 14.624 -6.157 -21.958 1.00 81.56 95 PRO A O 1
ATOM 767 N N . THR A 1 96 ? 15.483 -7.512 -20.400 1.00 76.50 96 THR A N 1
ATOM 768 C CA . THR A 1 96 ? 16.871 -7.387 -20.882 1.00 76.50 96 THR A CA 1
ATOM 769 C C . THR A 1 96 ? 17.110 -8.153 -22.188 1.00 76.50 96 THR A C 1
ATOM 771 O O . THR A 1 96 ? 18.032 -7.831 -22.932 1.00 76.50 96 THR A O 1
ATOM 774 N N . ILE A 1 97 ? 16.293 -9.171 -22.477 1.00 78.19 97 ILE A N 1
ATOM 775 C CA . ILE A 1 97 ? 16.407 -9.998 -23.682 1.00 78.19 97 ILE A CA 1
ATOM 776 C C . ILE A 1 97 ? 15.323 -9.565 -24.668 1.00 78.19 97 ILE A C 1
ATOM 778 O O . ILE A 1 97 ? 14.137 -9.626 -24.349 1.00 78.19 97 ILE A O 1
ATOM 782 N N . ALA A 1 98 ? 15.735 -9.149 -25.866 1.00 69.50 98 ALA A N 1
ATOM 783 C CA . ALA A 1 98 ? 14.818 -8.833 -26.954 1.00 69.50 98 ALA A CA 1
ATOM 784 C C . ALA A 1 98 ? 14.145 -10.120 -27.463 1.00 69.50 98 ALA A C 1
ATOM 786 O O . ALA A 1 98 ? 14.820 -11.046 -27.913 1.00 69.50 98 ALA A O 1
ATOM 787 N N . GLY A 1 99 ? 12.819 -10.179 -27.375 1.00 75.00 99 GLY A N 1
ATOM 788 C CA . GLY A 1 99 ? 12.012 -11.323 -27.788 1.00 75.00 99 GLY A CA 1
ATOM 789 C C . GLY A 1 99 ? 10.564 -11.179 -27.330 1.00 75.00 99 GLY A C 1
ATOM 790 O O . GLY A 1 99 ? 10.207 -10.201 -26.674 1.00 75.00 99 GLY A O 1
ATOM 791 N N . ASP A 1 100 ? 9.734 -12.158 -27.674 1.00 77.88 100 ASP A N 1
ATOM 792 C CA . ASP A 1 100 ? 8.343 -12.213 -27.227 1.00 77.88 100 ASP A CA 1
ATOM 793 C C . ASP A 1 100 ? 8.294 -12.667 -25.760 1.00 77.88 100 ASP A C 1
ATOM 795 O O . ASP A 1 100 ? 8.283 -13.858 -25.443 1.00 77.88 100 ASP A O 1
ATOM 799 N N . THR A 1 101 ? 8.397 -11.704 -24.844 1.00 82.50 101 THR A N 1
ATOM 800 C CA . THR A 1 101 ? 8.333 -11.954 -23.402 1.00 82.50 101 THR A CA 1
ATOM 801 C C . THR A 1 101 ? 6.933 -11.647 -22.878 1.00 82.50 101 THR A C 1
ATOM 803 O O . THR A 1 101 ? 6.426 -10.550 -23.132 1.00 82.50 101 THR A O 1
ATOM 806 N N . PRO A 1 102 ? 6.322 -12.541 -22.084 1.00 85.75 102 PRO A N 1
ATOM 807 C CA . PRO A 1 102 ? 4.999 -12.297 -21.531 1.00 85.75 102 PRO A CA 1
ATOM 808 C C . PRO A 1 102 ? 5.012 -11.079 -20.603 1.00 85.75 102 PRO A C 1
ATOM 810 O O . PRO A 1 102 ? 5.862 -10.952 -19.721 1.00 85.75 102 PRO A O 1
ATOM 813 N N . THR A 1 103 ? 4.039 -10.187 -20.779 1.00 89.38 103 THR A N 1
ATOM 814 C CA . THR A 1 103 ? 3.835 -9.048 -19.878 1.00 89.38 103 THR A CA 1
ATOM 815 C C . THR A 1 103 ? 3.113 -9.500 -18.610 1.00 89.38 103 THR A C 1
ATOM 817 O O . THR A 1 103 ? 2.057 -10.128 -18.677 1.00 89.38 103 THR A O 1
ATOM 820 N N . VAL A 1 104 ? 3.659 -9.146 -17.444 1.00 90.31 104 VAL A N 1
ATOM 821 C CA . VAL A 1 104 ? 3.052 -9.422 -16.135 1.00 90.31 104 VAL A CA 1
ATOM 822 C C . VAL A 1 104 ? 2.649 -8.104 -15.486 1.00 90.31 104 VAL A C 1
ATOM 824 O O . VAL A 1 104 ? 3.484 -7.225 -15.288 1.00 90.31 104 VAL A O 1
ATOM 827 N N . LEU A 1 105 ? 1.372 -7.979 -15.120 1.00 92.12 105 LEU A N 1
ATOM 828 C CA . LEU A 1 105 ? 0.871 -6.843 -14.352 1.00 92.12 105 LEU A CA 1
ATOM 829 C C . LEU A 1 105 ? 0.962 -7.149 -12.856 1.00 92.12 105 LEU A C 1
ATOM 831 O O . LEU A 1 105 ? 0.310 -8.067 -12.356 1.00 92.12 105 LEU A O 1
ATOM 835 N N . LEU A 1 106 ? 1.745 -6.350 -12.136 1.00 90.94 106 LEU A N 1
ATOM 836 C CA . LEU A 1 106 ? 1.842 -6.419 -10.683 1.00 90.94 106 LEU A CA 1
ATOM 837 C C . LEU A 1 106 ? 0.892 -5.394 -10.062 1.00 90.94 106 LEU A C 1
ATOM 839 O O . LEU A 1 106 ? 0.973 -4.203 -10.349 1.00 90.94 106 LEU A O 1
ATOM 843 N N . VAL A 1 107 ? -0.006 -5.859 -9.192 1.00 90.38 107 VAL A N 1
ATOM 844 C CA . VAL A 1 107 ? -0.941 -5.002 -8.453 1.00 90.38 107 VAL A CA 1
ATOM 845 C C . VAL A 1 107 ? -0.723 -5.215 -6.966 1.00 90.38 107 VAL A C 1
ATOM 847 O O . VAL A 1 107 ? -0.765 -6.342 -6.470 1.00 90.38 107 VAL A O 1
ATOM 850 N N . HIS A 1 108 ? -0.488 -4.127 -6.240 1.00 85.94 108 HIS A N 1
ATOM 851 C CA . HIS A 1 108 ? -0.270 -4.182 -4.804 1.00 85.94 108 HIS A CA 1
ATOM 852 C C . HIS A 1 108 ? -1.593 -4.053 -4.028 1.00 85.94 108 HIS A C 1
ATOM 854 O O . HIS A 1 108 ? -2.556 -3.436 -4.479 1.00 85.94 108 HIS A O 1
ATOM 860 N N . GLY A 1 109 ? -1.644 -4.639 -2.830 1.00 84.69 109 GLY A N 1
ATOM 861 C CA . GLY A 1 109 ? -2.813 -4.561 -1.949 1.00 84.69 109 GLY A CA 1
ATOM 862 C C . GLY A 1 109 ? -2.920 -3.243 -1.170 1.00 84.69 109 GLY A C 1
ATOM 863 O O . GLY A 1 109 ? -2.156 -2.304 -1.382 1.00 84.69 109 GLY A O 1
ATOM 864 N N . TRP A 1 110 ? -3.836 -3.225 -0.197 1.00 82.00 110 TRP A N 1
ATOM 865 C CA . TRP A 1 110 ? -4.255 -2.069 0.615 1.00 82.00 110 TRP A CA 1
ATOM 866 C C . TRP A 1 110 ? -3.134 -1.170 1.179 1.00 82.00 110 TRP A C 1
ATOM 868 O O . TRP A 1 110 ? -3.248 0.052 1.153 1.00 82.00 110 TRP A O 1
ATOM 878 N N . SER A 1 111 ? -2.043 -1.767 1.663 1.00 80.94 111 SER A N 1
ATOM 879 C CA . SER A 1 111 ? -0.850 -1.049 2.159 1.00 80.94 111 SER A CA 1
ATOM 880 C C . SER A 1 111 ? 0.413 -1.426 1.384 1.00 80.94 111 SER A C 1
ATOM 882 O O . SER A 1 111 ? 1.531 -1.256 1.875 1.00 80.94 111 SER A O 1
ATOM 884 N N . GLY A 1 112 ? 0.237 -2.028 0.211 1.00 75.50 112 GLY A N 1
ATOM 885 C CA . GLY A 1 112 ? 1.336 -2.329 -0.683 1.00 75.50 112 GLY A CA 1
ATOM 886 C C . GLY A 1 112 ? 1.907 -1.046 -1.280 1.00 75.50 112 GLY A C 1
ATOM 887 O O . GLY A 1 112 ? 1.231 -0.023 -1.365 1.00 75.50 112 GLY A O 1
ATOM 888 N N . ARG A 1 113 ? 3.174 -1.115 -1.656 1.00 69.38 113 ARG A N 1
ATOM 889 C CA . ARG A 1 113 ? 3.869 -0.099 -2.438 1.00 69.38 113 ARG A CA 1
ATOM 890 C C . ARG A 1 113 ? 4.271 -0.793 -3.739 1.00 69.38 113 ARG A C 1
ATOM 892 O O . ARG A 1 113 ? 4.735 -1.932 -3.660 1.00 69.38 113 ARG A O 1
ATOM 899 N N . GLY A 1 114 ? 3.904 -0.191 -4.871 1.00 62.03 114 GLY A N 1
ATOM 900 C CA . GLY A 1 114 ? 4.255 -0.675 -6.211 1.00 62.03 114 GLY A CA 1
ATOM 901 C C . GLY A 1 114 ? 5.750 -0.611 -6.461 1.00 62.03 114 GLY A C 1
ATOM 902 O O . GLY A 1 114 ? 6.416 0.194 -5.768 1.00 62.03 114 GLY A O 1
#

Foldseek 3Di:
DPDPVVVVVVVPPPPDPPVPPPDPDPPPPVVVVVVVVLVVCCVVPVPVSVVVVVVVLLDADDDPDDPVCVVVQVQWDWDWDQDPNDTDIDTDHDDPDPDPDDDDDDDADDNDDD

Radius of gyration: 24.62 Å; chains: 1; bounding box: 38×58×54 Å

Sequence (114 aa):
MPEKSADLLLENNDLGLIGRNRKKRPEPFMLKALQKTFQLVGRISPSLAGRLAYKLWLTPTRFKTPISEQMALNSAVIESHRINDKDITTFTWQPTIAGDTPTVLLVHGWSGRG